Protein AF-A0A937Y5I4-F1 (afdb_monomer_lite)

Structure (mmCIF, N/CA/C/O backbone):
data_AF-A0A937Y5I4-F1
#
_entry.id   AF-A0A937Y5I4-F1
#
loop_
_atom_site.group_PDB
_atom_site.id
_atom_site.type_symbol
_atom_site.label_atom_id
_atom_site.label_alt_id
_atom_site.label_comp_id
_atom_site.label_asym_id
_atom_site.label_entity_id
_atom_site.label_seq_id
_atom_site.pdbx_PDB_ins_code
_atom_site.Cartn_x
_atom_site.Cartn_y
_atom_site.Cartn_z
_atom_site.occupancy
_atom_site.B_iso_or_equiv
_atom_site.auth_seq_id
_atom_site.auth_comp_id
_atom_site.auth_asym_id
_atom_site.auth_atom_id
_atom_site.pdbx_PDB_model_num
ATOM 1 N N . MET A 1 1 ? 15.674 -11.426 -2.579 1.00 55.16 1 MET A N 1
ATOM 2 C CA . MET A 1 1 ? 16.010 -10.057 -3.039 1.00 55.16 1 MET A CA 1
ATOM 3 C C . MET A 1 1 ? 15.643 -9.779 -4.498 1.00 55.16 1 MET A C 1
ATOM 5 O O . MET A 1 1 ? 15.300 -8.639 -4.773 1.00 55.16 1 MET A O 1
ATOM 9 N N . ARG A 1 2 ? 15.713 -10.739 -5.443 1.00 62.22 2 ARG A N 1
ATOM 10 C CA . ARG A 1 2 ? 15.428 -10.460 -6.870 1.00 62.22 2 ARG A CA 1
ATOM 11 C C . ARG A 1 2 ? 13.940 -10.391 -7.238 1.00 62.22 2 ARG A C 1
ATOM 13 O O . ARG A 1 2 ? 13.618 -9.726 -8.213 1.00 62.22 2 ARG A O 1
ATOM 20 N N . ASP A 1 3 ? 13.048 -11.024 -6.480 1.00 80.38 3 ASP A N 1
ATOM 21 C CA . ASP A 1 3 ? 11.679 -11.235 -6.973 1.00 80.38 3 ASP A CA 1
ATOM 22 C C . ASP A 1 3 ? 10.772 -10.013 -6.779 1.00 80.38 3 ASP A C 1
ATOM 24 O O . ASP A 1 3 ? 10.070 -9.640 -7.712 1.00 80.38 3 ASP A O 1
ATOM 28 N N . ALA A 1 4 ? 10.839 -9.326 -5.632 1.00 83.56 4 ALA A N 1
ATOM 29 C CA . ALA A 1 4 ? 10.028 -8.125 -5.392 1.00 83.56 4 ALA A CA 1
ATOM 30 C C . ALA A 1 4 ? 10.405 -6.953 -6.322 1.00 83.56 4 ALA A C 1
ATOM 32 O O . ALA A 1 4 ? 9.532 -6.293 -6.880 1.00 83.56 4 ALA A O 1
ATOM 33 N N . HIS A 1 5 ? 11.702 -6.750 -6.576 1.00 84.25 5 HIS A N 1
ATOM 34 C CA . HIS A 1 5 ? 12.169 -5.748 -7.542 1.00 84.25 5 HIS A CA 1
ATOM 35 C C . HIS A 1 5 ? 11.729 -6.090 -8.970 1.00 84.25 5 HIS A C 1
ATOM 37 O O . HIS A 1 5 ? 11.268 -5.218 -9.699 1.00 84.25 5 HIS A O 1
ATOM 43 N N . LEU A 1 6 ? 11.780 -7.371 -9.352 1.00 88.00 6 LEU A N 1
ATOM 44 C CA . LEU A 1 6 ? 11.268 -7.819 -10.646 1.00 88.00 6 LEU A CA 1
ATOM 45 C C . LEU A 1 6 ? 9.749 -7.605 -10.772 1.00 88.00 6 LEU A C 1
ATOM 47 O O . LEU A 1 6 ? 9.259 -7.303 -11.859 1.00 88.00 6 LEU A O 1
ATOM 51 N N . LEU A 1 7 ? 8.987 -7.764 -9.684 1.00 88.62 7 LEU A N 1
ATOM 52 C CA . LEU A 1 7 ? 7.554 -7.454 -9.667 1.00 88.62 7 LEU A CA 1
ATOM 53 C C . LEU A 1 7 ? 7.299 -5.957 -9.875 1.00 88.62 7 LEU A C 1
ATOM 55 O O . LEU A 1 7 ? 6.428 -5.613 -10.672 1.00 88.62 7 LEU A O 1
ATOM 59 N N . LEU A 1 8 ? 8.084 -5.083 -9.243 1.00 89.44 8 LEU A N 1
ATOM 60 C CA . LEU A 1 8 ? 8.004 -3.635 -9.463 1.00 89.44 8 LEU A CA 1
ATOM 61 C C . LEU A 1 8 ? 8.345 -3.241 -10.901 1.00 89.44 8 LEU A C 1
ATOM 63 O O . LEU A 1 8 ? 7.619 -2.456 -11.505 1.00 89.44 8 LEU A O 1
ATOM 67 N N . GLU A 1 9 ? 9.391 -3.823 -11.488 1.00 90.44 9 GLU A N 1
ATOM 68 C CA . GLU A 1 9 ? 9.737 -3.600 -12.898 1.00 90.44 9 GLU A CA 1
ATOM 69 C C . GLU A 1 9 ? 8.596 -4.024 -13.833 1.00 90.44 9 GLU A C 1
ATOM 71 O O . GLU A 1 9 ? 8.254 -3.316 -14.783 1.00 90.44 9 GLU A O 1
ATOM 76 N N . ARG A 1 10 ? 7.959 -5.167 -13.551 1.00 91.38 10 ARG A N 1
ATOM 77 C CA . ARG A 1 10 ? 6.798 -5.645 -14.316 1.00 91.38 10 ARG A CA 1
ATOM 78 C C . ARG A 1 10 ? 5.588 -4.735 -14.155 1.00 91.38 10 ARG A C 1
ATOM 80 O O . ARG A 1 10 ? 4.901 -4.487 -15.144 1.00 91.38 10 ARG A O 1
ATOM 87 N N . LEU A 1 11 ? 5.335 -4.242 -12.944 1.00 89.88 11 LEU A N 1
ATOM 88 C CA . LEU A 1 11 ? 4.261 -3.291 -12.674 1.00 89.88 11 LEU A CA 1
ATOM 89 C C . LEU A 1 11 ? 4.502 -1.978 -13.427 1.00 89.88 11 LEU A C 1
ATOM 91 O O . LEU A 1 11 ? 3.627 -1.532 -14.161 1.00 89.88 11 LEU A O 1
ATOM 95 N N . SER A 1 12 ? 5.714 -1.427 -13.344 1.00 91.44 12 SER A N 1
ATOM 96 C CA . SER A 1 12 ? 6.139 -0.246 -14.104 1.00 91.44 12 SER A CA 1
ATOM 97 C C . SER A 1 12 ? 5.914 -0.427 -15.609 1.00 91.44 12 SER A C 1
ATOM 99 O O . SER A 1 12 ? 5.281 0.414 -16.250 1.00 91.44 12 SER A O 1
ATOM 101 N N . ALA A 1 13 ? 6.341 -1.560 -16.177 1.00 93.19 13 ALA A N 1
ATOM 102 C CA . ALA A 1 13 ? 6.123 -1.872 -17.588 1.00 93.19 13 ALA A CA 1
ATOM 103 C C . ALA A 1 13 ? 4.628 -1.965 -17.947 1.00 93.19 13 ALA A C 1
ATOM 105 O O . ALA A 1 13 ? 4.211 -1.440 -18.981 1.00 93.19 13 ALA A O 1
ATOM 106 N N . ALA A 1 14 ? 3.811 -2.584 -17.090 1.00 90.50 14 ALA A N 1
ATOM 107 C CA . ALA A 1 14 ? 2.362 -2.669 -17.274 1.00 90.50 14 ALA A CA 1
ATOM 108 C C . ALA A 1 14 ? 1.671 -1.296 -17.188 1.00 90.50 14 ALA A C 1
ATOM 110 O O . ALA A 1 14 ? 0.666 -1.072 -17.860 1.00 90.50 14 ALA A O 1
ATOM 111 N N . MET A 1 15 ? 2.240 -0.361 -16.426 1.00 88.19 15 MET A N 1
ATOM 112 C CA . MET A 1 15 ? 1.773 1.021 -16.275 1.00 88.19 15 MET A CA 1
ATOM 113 C C . MET A 1 15 ? 2.310 1.979 -17.353 1.00 88.19 15 MET A C 1
ATOM 115 O O . MET A 1 15 ? 2.277 3.196 -17.187 1.00 88.19 15 MET A O 1
ATOM 119 N N . GLY A 1 16 ? 2.802 1.451 -18.476 1.00 91.06 16 GLY A N 1
ATOM 120 C CA . GLY A 1 16 ? 3.303 2.261 -19.590 1.00 91.06 16 GLY A CA 1
ATOM 121 C C . GLY A 1 16 ? 4.787 2.619 -19.494 1.00 91.06 16 GLY A C 1
ATOM 122 O O . GLY A 1 16 ? 5.247 3.495 -20.221 1.00 91.06 16 GLY A O 1
ATOM 123 N N . GLY A 1 17 ? 5.544 1.936 -18.631 1.00 88.75 17 GLY A N 1
ATOM 124 C CA . GLY A 1 17 ? 6.999 2.063 -18.535 1.00 88.75 17 GLY A CA 1
ATOM 125 C C . GLY A 1 17 ? 7.482 3.258 -17.717 1.00 88.75 17 GLY A C 1
ATOM 126 O O . GLY A 1 17 ? 8.652 3.620 -17.821 1.00 88.75 17 GLY A O 1
ATOM 127 N N . VAL A 1 18 ? 6.609 3.877 -16.919 1.00 86.69 18 VAL A N 1
ATOM 12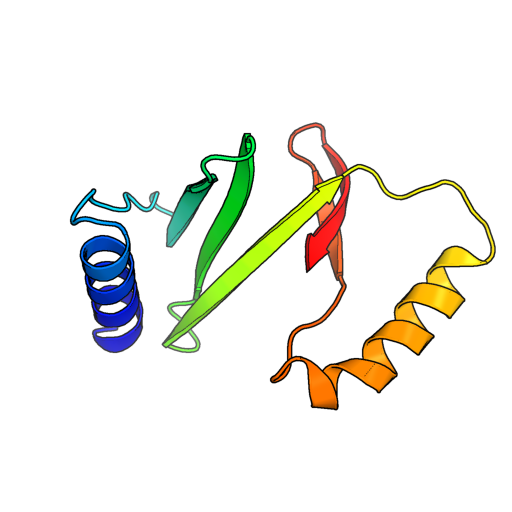8 C CA . VAL A 1 18 ? 7.015 4.914 -15.963 1.00 86.69 18 VAL A CA 1
ATOM 129 C C . VAL A 1 18 ? 7.734 4.235 -14.794 1.00 86.69 18 VAL A C 1
ATOM 131 O O . VAL A 1 18 ? 7.127 3.365 -14.160 1.00 86.69 18 VAL A O 1
ATOM 134 N N . PRO A 1 19 ? 9.004 4.572 -14.502 1.00 88.19 19 PRO A N 1
ATOM 135 C CA . PRO A 1 19 ? 9.725 3.984 -13.379 1.00 88.19 19 PRO A CA 1
ATOM 136 C C . PRO A 1 19 ? 8.999 4.244 -12.057 1.00 88.19 19 PRO A C 1
ATOM 138 O O . PRO A 1 19 ? 8.580 5.368 -11.789 1.00 88.19 19 PRO A O 1
ATOM 141 N N . ILE A 1 20 ? 8.862 3.202 -11.238 1.00 91.25 20 ILE A N 1
ATOM 142 C CA . ILE A 1 20 ? 8.365 3.317 -9.865 1.00 91.25 20 ILE A CA 1
ATOM 143 C C . ILE A 1 20 ? 9.594 3.444 -8.970 1.00 91.25 20 ILE A C 1
ATOM 145 O O . ILE A 1 20 ? 10.343 2.481 -8.802 1.00 91.25 20 ILE A O 1
ATOM 149 N N . GLU A 1 21 ? 9.825 4.643 -8.447 1.00 91.31 21 GLU A N 1
ATOM 150 C CA . GLU A 1 21 ? 10.933 4.914 -7.533 1.00 91.31 21 GLU A CA 1
ATOM 151 C C . GLU A 1 21 ? 10.524 4.547 -6.107 1.00 91.31 21 GLU A C 1
ATOM 153 O O . GLU A 1 21 ? 9.499 5.017 -5.614 1.00 91.31 21 GLU A O 1
ATOM 158 N N . VAL A 1 22 ? 11.324 3.694 -5.464 1.00 92.25 22 VAL A N 1
ATOM 159 C CA . VAL A 1 22 ? 11.185 3.354 -4.045 1.00 92.25 22 VAL A CA 1
ATOM 160 C C . VAL A 1 22 ? 12.182 4.154 -3.213 1.00 92.25 22 VAL A C 1
ATOM 162 O O . VAL A 1 22 ? 13.292 4.431 -3.672 1.00 92.25 22 VAL A O 1
ATOM 165 N N . ASP A 1 23 ? 11.793 4.519 -1.997 1.00 92.62 23 ASP A N 1
ATOM 166 C CA . ASP A 1 23 ? 12.666 5.190 -1.035 1.00 92.62 23 ASP A CA 1
ATOM 167 C C . ASP A 1 23 ? 13.643 4.219 -0.339 1.00 92.62 23 ASP A C 1
ATOM 169 O O . ASP A 1 23 ? 13.669 3.013 -0.604 1.00 92.62 23 ASP A O 1
ATOM 173 N N . ASP A 1 24 ? 14.445 4.745 0.592 1.00 91.31 24 ASP A N 1
ATOM 174 C CA . ASP A 1 24 ? 15.410 3.963 1.380 1.00 91.31 24 ASP A CA 1
ATOM 175 C C . ASP A 1 24 ? 14.746 2.894 2.274 1.00 91.31 24 ASP A C 1
ATOM 177 O O . ASP A 1 24 ? 15.416 1.981 2.765 1.00 91.31 24 ASP A O 1
ATOM 181 N N . HIS A 1 25 ? 13.432 2.988 2.483 1.00 89.62 25 HIS A N 1
ATOM 182 C CA . HIS A 1 25 ? 12.625 2.018 3.215 1.00 89.62 25 HIS A CA 1
ATOM 183 C C . HIS A 1 25 ? 11.922 1.015 2.291 1.00 89.62 25 HIS A C 1
ATOM 185 O O . HIS A 1 25 ? 11.280 0.093 2.789 1.00 89.62 25 HIS A O 1
ATOM 191 N N . GLY A 1 26 ? 12.073 1.132 0.968 1.00 90.56 26 GLY A N 1
ATOM 192 C CA . GLY A 1 26 ? 11.408 0.270 -0.009 1.00 90.56 26 GLY A CA 1
ATOM 193 C C . GLY A 1 26 ? 9.952 0.653 -0.276 1.00 90.56 26 GLY A C 1
ATOM 194 O O . GLY A 1 26 ? 9.199 -0.186 -0.775 1.00 90.56 26 GLY A O 1
ATOM 195 N N . SER A 1 27 ? 9.559 1.882 0.056 1.00 92.00 27 SER A N 1
ATOM 196 C CA . SER A 1 27 ? 8.204 2.412 -0.108 1.00 92.00 27 SER A CA 1
ATOM 197 C C . SER A 1 27 ? 8.093 3.197 -1.410 1.00 92.00 27 SER A C 1
ATOM 199 O O . SER A 1 27 ? 8.993 3.961 -1.749 1.00 92.00 27 SER A O 1
ATOM 201 N N . ALA A 1 28 ? 6.978 3.072 -2.124 1.00 91.94 28 ALA A N 1
ATOM 202 C CA . ALA A 1 28 ? 6.647 3.922 -3.265 1.00 91.94 28 ALA A CA 1
ATOM 203 C C . ALA A 1 28 ? 5.161 4.284 -3.264 1.00 91.94 28 ALA A C 1
ATOM 205 O O . ALA A 1 28 ? 4.327 3.545 -2.748 1.00 91.94 28 ALA A O 1
ATOM 206 N N . GLY A 1 29 ? 4.825 5.416 -3.880 1.00 91.31 29 GLY A N 1
ATOM 207 C CA . GLY A 1 29 ? 3.447 5.836 -4.118 1.00 91.31 29 GLY A CA 1
ATOM 208 C C . GLY A 1 29 ? 3.163 5.915 -5.611 1.00 91.31 29 GLY A C 1
ATOM 209 O O . GLY A 1 29 ? 3.952 6.473 -6.373 1.00 91.31 29 GLY A O 1
ATOM 210 N N . VAL A 1 30 ? 2.025 5.377 -6.031 1.00 90.06 30 VAL A N 1
ATOM 211 C CA . VAL A 1 30 ? 1.562 5.412 -7.417 1.00 90.06 30 VAL A CA 1
ATOM 212 C C . VAL A 1 30 ? 0.240 6.163 -7.479 1.00 90.06 30 VAL A C 1
ATOM 214 O O . VAL A 1 30 ? -0.763 5.709 -6.933 1.00 90.06 30 VAL A O 1
ATOM 217 N N . LEU A 1 31 ? 0.235 7.305 -8.167 1.00 87.94 31 LEU A N 1
ATOM 218 C CA . LEU A 1 31 ? -0.975 8.085 -8.418 1.00 87.94 31 LEU A CA 1
ATOM 219 C C . LEU A 1 31 ? -1.711 7.527 -9.643 1.00 87.94 31 LEU A C 1
ATOM 221 O O . LEU A 1 31 ? -1.154 7.469 -10.742 1.00 87.94 31 LEU A O 1
ATOM 225 N N . LEU A 1 32 ? -2.966 7.132 -9.456 1.00 86.00 32 LEU A N 1
ATOM 226 C CA . LEU A 1 32 ? -3.848 6.663 -10.518 1.00 86.00 32 LEU A CA 1
ATOM 227 C C . LEU A 1 32 ? -4.566 7.836 -11.199 1.00 86.00 32 LEU A C 1
ATOM 229 O O . LEU A 1 32 ? -4.648 8.951 -10.683 1.00 86.00 32 LEU A O 1
ATOM 233 N N . SER A 1 33 ? -5.103 7.589 -12.395 1.00 87.81 33 SER A N 1
ATOM 234 C CA . SER A 1 33 ? -5.732 8.627 -13.227 1.00 87.81 33 SER A CA 1
ATOM 235 C C . SER A 1 33 ? -6.997 9.244 -12.624 1.00 87.81 33 SER A C 1
ATOM 237 O O . SER A 1 33 ? -7.390 10.335 -13.027 1.00 87.81 33 SER A O 1
ATOM 239 N N . ASP A 1 34 ? -7.655 8.542 -11.702 1.00 88.25 34 ASP A N 1
ATOM 240 C CA . ASP A 1 34 ? -8.826 9.032 -10.967 1.00 88.25 34 ASP A CA 1
ATOM 241 C C . ASP A 1 34 ? -8.452 9.847 -9.714 1.00 88.25 34 ASP A C 1
ATOM 243 O O . ASP A 1 34 ? -9.335 10.326 -9.006 1.00 88.25 34 ASP A O 1
ATOM 247 N N . GLY A 1 35 ? -7.153 10.036 -9.463 1.00 85.88 35 GLY A N 1
ATOM 248 C CA . GLY A 1 35 ? -6.622 10.757 -8.310 1.00 85.88 35 GLY A CA 1
ATOM 249 C C . GLY A 1 35 ? -6.415 9.892 -7.067 1.00 85.88 35 GLY A C 1
ATOM 250 O O . GLY A 1 35 ? -5.887 10.397 -6.078 1.00 85.88 35 GLY A O 1
ATOM 251 N N . SER A 1 36 ? -6.785 8.609 -7.097 1.00 84.19 36 SER A N 1
ATOM 252 C CA . SER A 1 36 ? -6.468 7.681 -6.009 1.00 84.19 36 SER A CA 1
ATOM 253 C C . SER A 1 36 ? -4.972 7.357 -5.980 1.00 84.19 36 SER A C 1
ATOM 255 O O . SER A 1 36 ? -4.285 7.417 -7.000 1.00 84.19 36 SER A O 1
ATOM 257 N N . THR A 1 37 ? -4.442 7.042 -4.798 1.00 87.69 37 THR A N 1
ATOM 258 C CA . THR A 1 37 ? -3.027 6.689 -4.619 1.00 87.69 37 THR A CA 1
ATOM 259 C C . THR A 1 37 ? -2.919 5.276 -4.067 1.00 87.69 37 THR A C 1
ATOM 261 O O . THR A 1 37 ? -3.572 4.942 -3.082 1.00 87.69 37 THR A O 1
ATOM 264 N N . ILE A 1 38 ? -2.074 4.462 -4.697 1.00 89.69 38 ILE A N 1
ATOM 265 C CA . ILE A 1 38 ? -1.708 3.129 -4.222 1.00 89.69 38 ILE A CA 1
ATOM 266 C C . ILE A 1 38 ? -0.291 3.197 -3.668 1.00 89.69 38 ILE A C 1
ATOM 268 O O . ILE A 1 38 ? 0.645 3.576 -4.373 1.00 89.69 38 ILE A O 1
ATOM 272 N N . GLY A 1 39 ? -0.140 2.841 -2.402 1.00 91.19 39 GLY A N 1
ATOM 273 C CA . GLY A 1 39 ? 1.142 2.604 -1.772 1.00 91.19 39 GLY A CA 1
ATOM 274 C C . GLY A 1 39 ? 1.686 1.225 -2.124 1.00 91.19 39 GLY A C 1
ATOM 275 O O . GLY A 1 39 ? 0.952 0.250 -2.297 1.00 91.19 39 GLY A O 1
ATOM 276 N N . LEU A 1 40 ? 3.001 1.157 -2.247 1.00 92.81 40 LEU A N 1
ATOM 277 C CA . LEU A 1 40 ? 3.770 -0.046 -2.503 1.00 92.81 40 LEU A CA 1
ATOM 278 C C . LEU A 1 40 ? 4.839 -0.141 -1.423 1.00 92.81 40 LEU A C 1
ATOM 280 O O . LEU A 1 40 ? 5.523 0.843 -1.160 1.00 92.81 40 LEU A O 1
ATOM 284 N N . GLN A 1 41 ? 5.013 -1.317 -0.835 1.00 92.50 41 GLN A N 1
ATOM 285 C CA . GLN A 1 41 ? 6.069 -1.572 0.139 1.00 92.50 41 GLN A CA 1
ATOM 286 C C . GLN A 1 41 ? 6.772 -2.875 -0.214 1.00 92.50 41 GLN A C 1
ATOM 288 O O . GLN A 1 41 ? 6.149 -3.932 -0.299 1.00 92.50 41 GLN A O 1
ATOM 293 N N . ILE A 1 42 ? 8.086 -2.815 -0.394 1.00 91.88 42 ILE A N 1
ATOM 294 C CA . ILE A 1 42 ? 8.909 -4.018 -0.462 1.00 91.88 42 ILE A CA 1
ATOM 295 C C . ILE A 1 42 ? 9.211 -4.461 0.966 1.00 91.88 42 ILE A C 1
ATOM 297 O O . ILE A 1 42 ? 9.904 -3.753 1.699 1.00 91.88 42 ILE A O 1
ATOM 301 N N . ASP A 1 43 ? 8.774 -5.660 1.343 1.00 89.75 43 ASP A N 1
ATOM 302 C CA . ASP A 1 43 ? 9.301 -6.327 2.529 1.00 89.75 43 ASP A CA 1
ATOM 303 C C . ASP A 1 43 ? 10.444 -7.257 2.109 1.00 89.75 43 ASP A C 1
ATOM 305 O O . ASP A 1 43 ? 10.257 -8.329 1.525 1.00 89.75 43 ASP A O 1
ATOM 309 N N . SER A 1 44 ? 11.673 -6.830 2.399 1.00 85.38 44 SER A N 1
ATOM 310 C CA . SER A 1 44 ? 12.878 -7.593 2.066 1.00 85.38 44 SER A CA 1
ATOM 311 C C . SER A 1 44 ? 13.093 -8.831 2.943 1.00 85.38 44 SER A C 1
ATOM 313 O O . SER A 1 44 ? 13.808 -9.743 2.514 1.00 85.38 44 SER A O 1
ATOM 315 N N . GLN A 1 45 ? 12.485 -8.887 4.134 1.00 88.38 45 GLN A N 1
ATOM 316 C CA . GLN A 1 45 ? 12.605 -10.018 5.054 1.00 88.38 45 GLN A CA 1
ATOM 317 C C . GLN A 1 45 ? 11.795 -11.208 4.553 1.00 88.38 45 GLN A C 1
ATOM 319 O O . GLN A 1 45 ? 12.300 -12.333 4.557 1.00 88.38 45 GLN A O 1
ATOM 324 N N . VAL A 1 46 ? 10.576 -10.955 4.072 1.00 87.50 46 VAL A N 1
ATOM 325 C CA . VAL A 1 46 ? 9.708 -11.999 3.502 1.00 87.50 46 VAL A CA 1
ATOM 326 C C . VAL A 1 46 ? 9.744 -12.059 1.970 1.00 87.50 46 VAL A C 1
ATOM 328 O O . VAL A 1 46 ? 9.212 -12.997 1.385 1.00 87.50 46 VAL A O 1
ATOM 331 N N . ASN A 1 47 ? 10.468 -11.140 1.314 1.00 86.12 47 ASN A N 1
ATOM 332 C CA . ASN A 1 47 ? 10.616 -11.043 -0.147 1.00 86.12 47 ASN A CA 1
ATOM 333 C C . ASN A 1 47 ? 9.261 -10.879 -0.856 1.00 86.12 47 ASN A C 1
ATOM 335 O O . ASN A 1 47 ? 9.009 -11.500 -1.890 1.00 86.12 47 ASN A O 1
ATOM 339 N N . GLU A 1 48 ? 8.418 -10.011 -0.302 1.00 88.25 48 GLU A N 1
ATOM 340 C CA . GLU A 1 48 ? 7.083 -9.702 -0.808 1.00 88.25 48 GLU A CA 1
ATOM 341 C C . GLU A 1 48 ? 6.992 -8.244 -1.263 1.00 88.25 48 GLU A C 1
ATOM 343 O O . GLU A 1 48 ? 7.746 -7.375 -0.820 1.00 88.25 48 GLU A O 1
ATOM 348 N N . LEU A 1 49 ? 6.057 -7.993 -2.178 1.00 89.12 49 LEU A N 1
ATOM 349 C CA . LEU A 1 49 ? 5.605 -6.656 -2.529 1.00 89.12 49 LEU A CA 1
ATOM 350 C C . LEU A 1 49 ? 4.191 -6.509 -1.984 1.00 89.12 49 LEU A C 1
ATOM 352 O O . LEU A 1 49 ? 3.281 -7.204 -2.440 1.00 89.12 49 LEU A O 1
ATOM 356 N N . TRP A 1 50 ? 4.018 -5.624 -1.017 1.00 89.31 50 TRP A N 1
ATOM 357 C CA . TRP A 1 50 ? 2.711 -5.270 -0.493 1.00 89.31 50 TRP A CA 1
ATOM 358 C C . TRP A 1 50 ? 2.167 -4.093 -1.283 1.00 89.31 50 TRP A C 1
ATOM 360 O O . TRP A 1 50 ? 2.894 -3.154 -1.609 1.00 89.31 50 TRP A O 1
ATOM 370 N N . LEU A 1 51 ? 0.884 -4.173 -1.603 1.00 89.12 51 LEU A N 1
ATOM 371 C CA . LEU A 1 51 ? 0.125 -3.086 -2.190 1.00 89.12 51 LEU A CA 1
ATOM 372 C C . LEU A 1 51 ? -0.887 -2.661 -1.146 1.00 89.12 51 LEU A C 1
ATOM 374 O O . LEU A 1 51 ? -1.501 -3.527 -0.526 1.00 89.12 51 LEU A O 1
ATOM 378 N N . TYR A 1 52 ? -1.042 -1.359 -0.966 1.00 88.88 52 TYR A N 1
ATOM 379 C CA . TYR A 1 52 ? -2.036 -0.833 -0.055 1.00 88.88 52 TYR A CA 1
ATOM 380 C C . TYR A 1 52 ? -2.691 0.428 -0.607 1.00 88.88 52 TYR A C 1
ATOM 382 O O . TYR A 1 52 ? -2.037 1.255 -1.240 1.00 88.88 52 TYR A O 1
ATOM 390 N N . ALA A 1 53 ? -3.987 0.590 -0.383 1.00 88.06 53 ALA A N 1
ATOM 391 C CA . ALA A 1 53 ? -4.727 1.796 -0.730 1.00 88.06 53 ALA A CA 1
ATOM 392 C C . ALA A 1 53 ? -5.133 2.531 0.545 1.00 88.06 53 ALA A C 1
ATOM 394 O O . ALA A 1 53 ? -5.763 1.939 1.417 1.00 88.06 53 ALA A O 1
ATOM 395 N N . ASP A 1 54 ? -4.805 3.819 0.636 1.00 86.75 54 ASP A N 1
ATOM 396 C CA . ASP A 1 54 ? -5.340 4.683 1.686 1.00 86.75 54 ASP A CA 1
ATOM 397 C C . ASP A 1 54 ? -6.798 5.033 1.351 1.00 86.75 54 ASP A C 1
ATOM 399 O O . ASP A 1 54 ? -7.084 5.669 0.332 1.00 86.75 54 ASP A O 1
ATOM 403 N N . LEU A 1 55 ? -7.723 4.581 2.194 1.00 86.69 55 LEU A N 1
ATOM 404 C CA . LEU A 1 55 ? -9.161 4.818 2.059 1.00 86.69 55 LEU A CA 1
ATOM 405 C C . LEU A 1 55 ? -9.618 6.072 2.822 1.00 86.69 55 LEU A C 1
ATOM 407 O O . LEU A 1 55 ? -10.798 6.427 2.767 1.00 86.69 55 LEU A O 1
ATOM 411 N N . GLY A 1 56 ? -8.693 6.757 3.498 1.00 86.88 56 GLY A N 1
ATOM 412 C CA . GLY A 1 56 ? -8.924 7.977 4.257 1.00 86.88 56 GLY A CA 1
ATOM 413 C C . GLY A 1 56 ? -9.149 7.739 5.747 1.00 86.88 56 GLY A C 1
ATOM 414 O O . GLY A 1 56 ? -9.064 6.619 6.254 1.00 86.88 56 GLY A O 1
ATOM 415 N N . ALA A 1 57 ? -9.443 8.836 6.445 1.00 88.56 57 ALA A N 1
ATOM 416 C CA . ALA A 1 57 ? -9.624 8.857 7.890 1.00 88.56 57 ALA A CA 1
ATOM 417 C C . ALA A 1 57 ? -10.675 7.846 8.362 1.00 88.56 57 ALA A C 1
ATOM 419 O O . ALA A 1 57 ? -11.753 7.722 7.773 1.00 88.56 57 ALA A O 1
ATOM 420 N N . LEU A 1 58 ? -10.361 7.163 9.460 1.00 88.19 58 LEU A N 1
ATOM 421 C CA . LEU A 1 58 ? -11.255 6.228 10.119 1.00 88.19 58 LEU A CA 1
ATOM 422 C C . LEU A 1 58 ? -12.526 6.968 10.584 1.00 88.19 58 LEU A C 1
ATOM 424 O O . LEU A 1 58 ? -12.428 7.908 11.380 1.00 88.19 58 LEU A O 1
ATOM 428 N N . PRO A 1 59 ? -13.722 6.578 10.111 1.00 88.56 59 PRO A N 1
ATOM 429 C CA . PRO A 1 59 ? -14.966 7.171 10.583 1.00 88.56 59 PRO A CA 1
ATOM 430 C C . PRO A 1 59 ? -15.172 6.945 12.085 1.00 88.56 59 PRO A C 1
ATOM 432 O O . PRO A 1 59 ? -14.996 5.834 12.580 1.00 88.56 59 PRO A O 1
ATOM 435 N N . ASP A 1 60 ? -15.632 7.978 12.794 1.00 89.50 60 ASP A N 1
ATOM 436 C CA . ASP A 1 60 ? -16.069 7.867 14.191 1.00 89.50 60 ASP A CA 1
ATOM 437 C C . ASP A 1 60 ? -17.467 7.228 14.252 1.00 89.50 60 ASP A C 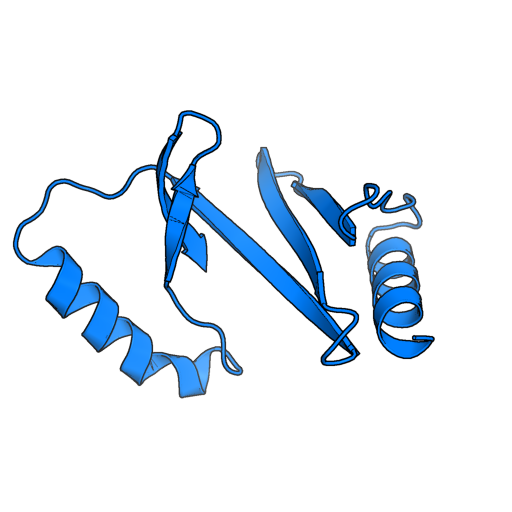1
ATOM 439 O O . ASP A 1 60 ? -18.493 7.905 14.349 1.00 89.50 60 ASP A O 1
ATOM 443 N N . GLN A 1 61 ? -17.503 5.907 14.075 1.00 91.00 61 GLN A N 1
ATOM 444 C CA . GLN A 1 61 ? -18.711 5.084 14.117 1.00 91.00 61 GLN A CA 1
ATOM 445 C C . GLN A 1 61 ? -18.481 3.897 15.065 1.00 91.00 61 GLN A C 1
ATOM 447 O O . GLN A 1 61 ? -17.580 3.091 14.822 1.00 91.00 61 GLN A O 1
ATOM 452 N N . PRO A 1 62 ? -19.263 3.762 16.150 1.00 87.12 62 PRO A N 1
ATOM 453 C CA . PRO A 1 62 ? -19.009 2.753 17.179 1.00 87.12 62 PRO A CA 1
ATOM 454 C C . PRO A 1 62 ? -19.151 1.304 16.684 1.00 87.12 62 PRO A C 1
ATOM 456 O O . PRO A 1 62 ? -18.528 0.403 17.242 1.00 87.12 62 PRO A O 1
ATOM 459 N N . GLU A 1 63 ? -19.941 1.074 15.639 1.00 90.62 63 GLU A N 1
ATOM 460 C CA . GLU A 1 63 ? -20.148 -0.218 14.980 1.00 90.62 63 GLU A CA 1
ATOM 461 C C . GLU A 1 63 ? -19.044 -0.592 13.976 1.00 90.62 63 GLU A C 1
ATOM 463 O O . GLU A 1 63 ? -18.880 -1.770 13.650 1.00 90.62 63 GLU A O 1
ATOM 468 N N . LEU A 1 64 ? -18.243 0.378 13.525 1.00 87.31 64 LEU A N 1
ATOM 469 C CA . LEU A 1 64 ? -17.282 0.189 12.440 1.00 87.31 64 LEU A CA 1
ATOM 470 C C . LEU A 1 64 ? -16.267 -0.941 12.694 1.00 87.31 64 LEU A C 1
ATOM 472 O O . LEU A 1 64 ? -16.029 -1.719 11.771 1.00 87.31 64 LEU A O 1
ATOM 476 N N . PRO A 1 65 ? -15.683 -1.119 13.898 1.00 86.00 65 PRO A N 1
ATOM 477 C CA . PRO A 1 65 ? -14.748 -2.220 14.129 1.00 86.00 65 PRO A CA 1
ATOM 478 C C . PRO A 1 65 ? -15.355 -3.603 13.856 1.00 86.00 65 PRO A C 1
ATOM 480 O O . PRO A 1 65 ? -14.671 -4.485 13.336 1.00 86.00 65 PRO A O 1
ATOM 483 N N . GLU A 1 66 ? -16.636 -3.803 14.181 1.00 88.88 66 GLU A N 1
ATOM 484 C CA . GLU A 1 66 ? -17.327 -5.064 13.905 1.00 88.88 66 GLU A CA 1
ATOM 485 C C . GLU A 1 66 ? -17.565 -5.238 12.403 1.00 88.88 66 GLU A C 1
ATOM 487 O O . GLU A 1 66 ? -17.297 -6.313 11.861 1.00 88.88 66 GLU A O 1
ATOM 492 N N . GLU A 1 67 ? -17.9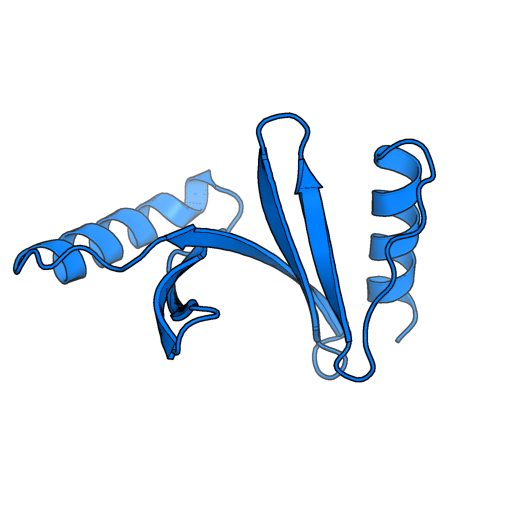95 -4.182 11.712 1.00 88.31 67 GLU A N 1
ATOM 493 C CA . GLU A 1 67 ? -18.204 -4.208 10.263 1.00 88.31 67 GLU A CA 1
ATOM 494 C C . GLU A 1 67 ? -16.910 -4.521 9.502 1.00 88.31 67 GLU A C 1
ATOM 496 O O . GLU A 1 67 ? -16.901 -5.397 8.634 1.00 88.31 67 GLU A O 1
ATOM 501 N N . LEU A 1 68 ? -15.788 -3.897 9.874 1.00 87.06 68 LEU A N 1
ATOM 502 C CA . LEU A 1 68 ? -14.475 -4.168 9.278 1.00 87.06 68 LEU A CA 1
ATOM 503 C C . LEU A 1 68 ? -14.059 -5.634 9.465 1.00 87.06 68 LEU A C 1
ATOM 505 O O . LEU A 1 68 ? -13.590 -6.277 8.522 1.00 87.06 68 LEU A O 1
ATOM 509 N N . LEU A 1 69 ? -14.279 -6.203 10.655 1.00 85.88 69 LEU A N 1
ATOM 510 C CA . LEU A 1 69 ? -14.018 -7.622 10.919 1.00 85.88 69 LEU A CA 1
ATOM 511 C C . LEU A 1 69 ? -14.922 -8.539 10.087 1.00 85.88 69 LEU A C 1
ATOM 513 O O . LEU A 1 69 ? -14.474 -9.583 9.610 1.00 85.88 69 LEU A O 1
ATOM 517 N N . GLN A 1 70 ? -16.182 -8.165 9.873 1.00 86.69 70 GLN A N 1
ATOM 518 C CA . GLN A 1 70 ? -17.080 -8.919 8.998 1.00 86.69 70 GLN A CA 1
ATOM 519 C C . GLN A 1 70 ? -16.632 -8.843 7.532 1.00 86.69 70 GLN A C 1
ATOM 521 O O . GLN A 1 70 ? -16.652 -9.858 6.830 1.00 86.69 70 GLN A O 1
ATOM 526 N N . MET A 1 71 ? -16.156 -7.683 7.074 1.00 82.62 71 MET A N 1
ATOM 527 C CA . MET A 1 71 ? -15.592 -7.512 5.730 1.00 82.62 71 MET A CA 1
ATOM 528 C C . MET A 1 71 ? -14.335 -8.364 5.519 1.00 82.62 71 MET A C 1
ATOM 530 O O . MET A 1 71 ? -14.139 -8.907 4.432 1.00 82.62 71 MET A O 1
ATOM 534 N N . GLN A 1 72 ? -13.528 -8.587 6.558 1.00 82.50 72 GLN A N 1
ATOM 535 C CA . GLN A 1 72 ? -12.367 -9.483 6.482 1.00 82.50 72 GLN A CA 1
ATOM 536 C C . GLN A 1 72 ? -12.744 -10.938 6.176 1.00 82.50 72 GLN A C 1
ATOM 538 O O . GLN A 1 72 ? -12.022 -11.644 5.469 1.00 82.50 72 GLN A O 1
ATOM 543 N N . LEU A 1 73 ? -13.919 -11.397 6.619 1.00 77.31 73 LEU A N 1
ATOM 544 C CA . LEU A 1 73 ? -14.410 -12.745 6.307 1.00 77.31 73 LEU A CA 1
ATOM 545 C C . LEU A 1 73 ? -14.743 -12.915 4.811 1.00 77.31 73 LEU A C 1
ATOM 547 O O . LEU A 1 73 ? -14.766 -14.044 4.306 1.00 77.31 73 LEU A O 1
ATOM 551 N N . PHE A 1 74 ? -14.953 -11.810 4.085 1.00 65.31 74 PHE A N 1
ATOM 552 C CA . PHE A 1 74 ? -15.116 -11.794 2.629 1.00 65.31 74 PHE A CA 1
ATOM 553 C C . PHE A 1 74 ? -13.787 -11.842 1.854 1.00 65.31 74 PHE A C 1
ATOM 555 O O . PHE A 1 74 ? -13.819 -12.155 0.661 1.00 65.31 74 PHE A O 1
ATOM 562 N N . GLY A 1 75 ? -12.629 -11.637 2.498 1.00 59.09 75 GLY A N 1
ATOM 563 C CA . GLY A 1 75 ? -11.304 -11.543 1.854 1.00 59.09 75 GLY A CA 1
ATOM 564 C C . GLY A 1 75 ? -10.888 -12.762 1.011 1.00 59.09 75 GLY A C 1
ATOM 565 O O . GLY A 1 75 ? -10.090 -12.665 0.079 1.00 59.09 75 GLY A O 1
ATOM 566 N N . ARG A 1 76 ? -11.518 -13.925 1.224 1.00 59.78 76 ARG A N 1
ATOM 567 C CA . ARG A 1 76 ? -11.353 -15.105 0.348 1.00 59.78 76 ARG A CA 1
ATOM 568 C C . ARG A 1 76 ? -11.779 -14.866 -1.109 1.00 59.78 76 ARG A C 1
ATOM 570 O O . ARG A 1 76 ? -11.344 -15.599 -1.991 1.00 59.78 76 ARG A O 1
ATOM 577 N N . HIS A 1 77 ? -12.632 -13.872 -1.366 1.00 65.31 77 HIS A N 1
ATOM 578 C CA . HIS A 1 77 ? -13.096 -13.507 -2.709 1.00 65.31 77 HIS A CA 1
ATOM 579 C C . HIS A 1 77 ? -12.285 -12.366 -3.344 1.00 65.31 77 HIS A C 1
ATOM 581 O O . HIS A 1 77 ? -12.412 -12.148 -4.545 1.00 65.31 77 HIS A O 1
ATOM 587 N N . THR A 1 78 ? -11.432 -11.675 -2.579 1.00 65.25 78 THR A N 1
ATOM 588 C CA . THR A 1 78 ? -10.577 -10.568 -3.055 1.00 65.25 78 THR A CA 1
ATOM 589 C C . THR A 1 78 ? -9.161 -11.025 -3.410 1.00 65.25 78 THR A C 1
ATOM 591 O O . THR A 1 78 ? -8.295 -10.203 -3.686 1.00 65.25 78 THR A O 1
ATOM 594 N N . GLY A 1 79 ? -8.901 -12.336 -3.394 1.00 68.62 79 GLY A N 1
ATOM 595 C CA . GLY A 1 79 ? -7.556 -12.872 -3.601 1.00 68.62 79 GLY A CA 1
ATOM 596 C C . GLY A 1 79 ? -6.625 -12.673 -2.401 1.00 68.62 79 GLY A C 1
ATOM 597 O O . GLY A 1 79 ? -5.416 -12.768 -2.574 1.00 68.62 79 GLY A O 1
ATOM 598 N N . GLY A 1 80 ? -7.173 -12.428 -1.202 1.00 73.38 80 GLY A N 1
ATOM 599 C CA . GLY A 1 80 ? -6.394 -12.279 0.031 1.00 73.38 80 GLY A CA 1
ATOM 600 C C . GLY A 1 80 ? -6.126 -10.837 0.471 1.00 73.38 80 GLY A C 1
ATOM 601 O O . GLY A 1 80 ? -5.338 -10.650 1.390 1.00 73.38 80 GLY A O 1
ATOM 602 N N . GLY A 1 81 ? -6.770 -9.836 -0.142 1.00 80.62 81 GLY A N 1
ATOM 603 C CA . GLY A 1 81 ? -6.720 -8.451 0.347 1.00 80.62 81 GLY A CA 1
ATOM 604 C C . GLY A 1 81 ? -7.375 -8.314 1.725 1.00 80.62 81 GLY A C 1
ATOM 605 O O . GLY A 1 81 ? -8.383 -8.978 1.992 1.00 80.62 81 GLY A O 1
ATOM 606 N N . ALA A 1 82 ? -6.810 -7.461 2.579 1.00 85.38 82 ALA A N 1
ATOM 607 C CA . ALA A 1 82 ? -7.193 -7.320 3.979 1.00 85.38 82 ALA A CA 1
ATOM 608 C C . ALA A 1 82 ? -7.340 -5.840 4.349 1.00 85.38 82 ALA A C 1
ATOM 610 O O . ALA A 1 82 ? -6.450 -5.047 4.092 1.00 85.38 82 ALA A O 1
ATOM 611 N N . ILE A 1 83 ? -8.437 -5.483 5.016 1.00 88.00 8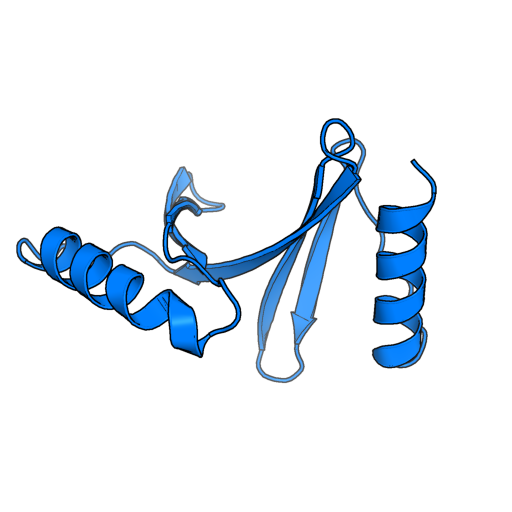3 ILE A N 1
ATOM 612 C CA . ILE A 1 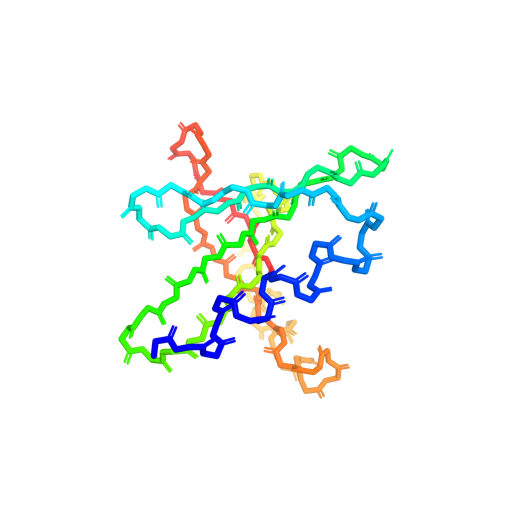83 ? -8.642 -4.131 5.547 1.00 88.00 83 ILE A CA 1
ATOM 613 C C . ILE A 1 83 ? -7.947 -3.960 6.905 1.00 88.00 83 ILE A C 1
ATOM 615 O O . ILE A 1 83 ? -8.276 -4.637 7.883 1.00 88.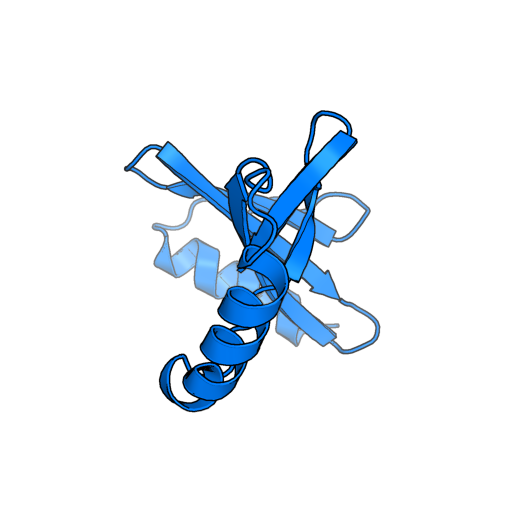00 83 ILE A O 1
ATOM 619 N N . ALA A 1 84 ? -7.017 -3.024 6.990 1.00 87.25 84 ALA A N 1
ATOM 620 C CA . ALA A 1 84 ? -6.301 -2.660 8.201 1.00 87.25 84 ALA A CA 1
ATOM 621 C C . ALA A 1 84 ? -6.596 -1.213 8.620 1.00 87.25 84 ALA A C 1
ATOM 623 O O . ALA A 1 84 ? -7.157 -0.417 7.867 1.00 87.25 84 ALA A O 1
ATOM 624 N N . ILE A 1 85 ? -6.190 -0.884 9.845 1.00 88.00 85 ILE A N 1
ATOM 625 C CA . ILE A 1 85 ? -6.087 0.493 10.324 1.00 88.00 85 ILE A CA 1
ATOM 626 C C . ILE A 1 85 ? -4.598 0.822 10.365 1.00 88.00 85 ILE A C 1
ATOM 628 O O . ILE A 1 85 ? -3.814 0.079 10.962 1.00 88.00 85 ILE A O 1
ATOM 632 N N . GLY A 1 86 ? -4.210 1.901 9.694 1.00 84.69 86 GLY A N 1
ATOM 633 C CA . GLY A 1 86 ? -2.829 2.359 9.599 1.00 84.69 86 GLY A CA 1
ATOM 634 C C . GLY A 1 86 ? -2.701 3.853 9.889 1.00 84.69 86 GLY A C 1
ATOM 635 O O . GLY A 1 86 ? -3.707 4.557 9.981 1.00 84.69 86 GLY A O 1
ATOM 636 N N . PRO A 1 87 ? -1.471 4.359 10.050 1.00 79.06 87 PRO A N 1
ATOM 637 C CA . PRO A 1 87 ? -1.242 5.788 10.197 1.00 79.06 87 PRO A CA 1
ATOM 638 C C . PRO A 1 87 ? -1.471 6.513 8.862 1.00 79.06 87 PRO A C 1
ATOM 640 O O . PRO A 1 87 ? -0.882 6.154 7.843 1.00 79.06 87 PRO A O 1
ATOM 643 N N . GLY A 1 88 ? -2.290 7.560 8.886 1.00 77.19 88 GLY A N 1
ATOM 644 C CA . GLY A 1 88 ? -2.401 8.547 7.819 1.00 77.19 88 GLY A CA 1
ATOM 645 C C . GLY A 1 88 ? -1.174 9.461 7.767 1.00 77.19 88 GLY A C 1
ATOM 646 O O . GLY A 1 88 ? -0.399 9.567 8.722 1.00 77.19 88 GLY A O 1
ATOM 647 N N . LEU A 1 89 ? -1.002 10.169 6.648 1.00 70.50 89 LEU A N 1
ATOM 648 C CA . LEU A 1 89 ? 0.120 11.104 6.450 1.00 70.50 89 LEU A CA 1
ATOM 649 C C . LEU A 1 89 ? 0.118 12.278 7.444 1.00 70.50 89 LEU A C 1
ATOM 651 O O . LEU A 1 89 ? 1.157 12.893 7.682 1.00 70.50 89 LEU A O 1
ATOM 655 N N . ASP A 1 90 ? -1.041 12.595 8.017 1.00 75.69 90 ASP A N 1
ATOM 656 C CA . ASP A 1 90 ? -1.230 13.630 9.035 1.00 75.69 90 ASP A CA 1
ATOM 657 C C . ASP A 1 90 ? -1.117 13.098 10.477 1.00 75.69 90 ASP A C 1
ATOM 659 O O . ASP A 1 90 ? -1.257 13.864 11.433 1.00 75.69 90 ASP A O 1
ATOM 663 N N . GLY A 1 91 ? -0.835 11.802 10.643 1.00 76.12 91 GLY A N 1
ATOM 664 C CA . GLY A 1 91 ? -0.756 11.126 11.936 1.00 76.12 91 GLY A CA 1
ATOM 665 C C . GLY A 1 91 ? -2.106 10.696 12.516 1.00 76.12 91 GLY A C 1
ATOM 666 O O . GLY A 1 91 ? -2.128 10.192 13.640 1.00 76.12 91 GLY A O 1
ATOM 667 N N . SER A 1 92 ? -3.214 10.884 11.793 1.00 84.06 92 SER A N 1
ATOM 668 C CA . SER A 1 92 ? -4.512 10.308 12.156 1.00 84.06 92 SER A CA 1
ATOM 669 C C . SER A 1 92 ? -4.585 8.817 11.802 1.00 84.06 92 SER A C 1
ATOM 671 O O . SER A 1 92 ? -3.696 8.277 11.147 1.00 84.06 92 SER A O 1
ATOM 673 N N . GLU A 1 93 ? -5.617 8.116 12.268 1.00 86.94 93 GLU A N 1
ATOM 674 C CA . GLU A 1 93 ? -5.853 6.722 11.884 1.00 86.94 93 GLU A CA 1
ATOM 675 C C . GLU A 1 93 ? -6.652 6.677 10.583 1.00 86.94 93 GLU A C 1
ATOM 677 O O . GLU A 1 93 ? -7.708 7.300 10.468 1.00 86.94 93 GLU A O 1
ATOM 682 N N . HIS A 1 94 ? -6.146 5.941 9.602 1.00 86.75 94 HIS A N 1
ATOM 683 C CA . HIS A 1 94 ? -6.760 5.760 8.295 1.00 86.75 94 HIS A CA 1
ATOM 684 C C . HIS A 1 94 ? -7.128 4.293 8.067 1.00 86.75 94 HIS A C 1
ATOM 686 O O . HIS A 1 94 ? -6.472 3.376 8.572 1.00 86.75 94 HIS A O 1
ATOM 692 N N . LEU A 1 95 ? -8.176 4.075 7.276 1.00 85.75 95 LEU A N 1
ATOM 693 C CA . LEU A 1 95 ? -8.497 2.764 6.725 1.00 85.75 95 LEU A CA 1
ATOM 694 C C . LEU A 1 95 ? -7.569 2.462 5.552 1.00 85.75 95 LEU A C 1
ATOM 696 O O . LEU A 1 95 ? -7.375 3.299 4.675 1.00 85.75 95 LEU A O 1
ATOM 700 N N . VAL A 1 96 ? -7.025 1.250 5.520 1.00 82.50 96 VAL A N 1
ATOM 701 C CA . VAL A 1 96 ? -6.091 0.802 4.485 1.00 82.50 96 VAL A CA 1
ATOM 702 C C . VAL A 1 96 ? -6.536 -0.562 3.961 1.00 82.50 96 VAL A C 1
ATOM 704 O O . VAL A 1 96 ? -6.943 -1.402 4.758 1.00 82.50 96 VAL A O 1
ATOM 707 N N . LEU A 1 97 ? -6.484 -0.789 2.647 1.00 82.81 97 LEU A N 1
ATOM 708 C CA . LEU A 1 97 ? -6.784 -2.085 2.007 1.00 82.81 97 LEU A CA 1
ATOM 709 C C . LEU A 1 97 ? -5.561 -2.659 1.303 1.00 82.81 97 LEU A C 1
ATOM 711 O O . LEU A 1 97 ? -4.925 -1.848 0.600 1.00 82.81 97 LEU A O 1
#

pLDDT: mean 85.11, std 8.04, range [55.16, 93.19]

Secondary structure (DSSP, 8-state):
-HHHHHHHHHHHHHTTS------TTSEEEEE-TTS-EEEEEEETTTTEEEEEEEEEEPP--TTHHHHHHHHHHTGGGTTS---EEEE-TTSSEEEE-

Sequence (97 aa):
MRDAHLLLERLSAAMGGVPIEVDDHGSAGVLLSDGSTIGLQIDSQVNELWLYADLGALPDQPELPEELLQMQLFGRHTGGGAIAIGPGLDGSEHLVL

Foldseek 3Di:
DPPAVVVQCVVCVVVVNNHFDADPQQKTWDQDPVRWIWIWHQDPVVRDIDIKGWPFADDPDPCVVVVQVVVQVVCVVVVNDHWDWDADPVRGITIMD

Radius of gyration: 15.05 Å; chains: 1; bounding box: 36×29×37 Å